Protein AF-A0A7C1T1S1-F1 (afdb_monomer)

Sequence (136 aa):
MPWYGYIHPVLALLTFGYGVTIGQLTLSRLGEWDFPLRRLRQRTLIYFLLTLANLGLGLLFDALLTGQGRAVRLLAHLPLAIAATVLALLAALVTYGKARPGEVPPSLRWHPLFTVASLAVIMTMGFTALLKVFGI

Radius of gyration: 16.88 Å; Cα contacts (8 Å, |Δi|>4): 119; chains: 1; bounding box: 43×24×47 Å

pLDDT: mean 87.44, std 8.88, range [56.0, 98.19]

Nearest PDB structures (foldseek):
  8tn1-assembly1_B  TM=5.287E-01  e=1.171E+00  synthetic construct
  8tn6-assembly1_C  TM=6.621E-01  e=3.698E+00  synthetic construct

Solvent-accessible surface area (backbone atoms only — not comparable to full-atom values): 7400 Å² total; per-residue (Å²): 143,62,67,74,77,48,52,57,58,51,50,49,52,52,41,48,56,52,43,51,58,50,33,50,52,49,70,77,35,74,86,45,88,83,53,62,58,71,59,50,40,55,50,36,46,51,44,29,52,40,39,48,51,48,44,50,52,51,54,52,50,48,55,57,28,47,79,69,76,63,56,81,88,60,84,65,40,66,65,39,44,52,51,24,29,52,26,27,44,51,24,32,54,28,59,70,43,80,55,58,94,91,50,78,27,80,52,39,76,49,28,42,57,27,39,49,52,19,49,52,37,51,48,51,48,52,50,57,52,49,36,56,74,74,74,103

Secondary structure (DSSP, 8-state):
--THHHHHHHHHHHHHHHHHHHHHHHHHHTT-TT--HHHHHHHHHHHHHHHHHHHHHHHHHHHHHHTTT-----TTHHHHHHHHHHHHHHHHHHHT----TT---GGGGGHHHHHHHHHHHHHHHHHHHHHHHTT-

Foldseek 3Di:
DPDLVPPLVVLLVVLLVLLVVLLCLCVPPVPPLPRPLVVSLVSLVVSLVSLVVSLVSVVVVQVVCVVVVNHDDQPCLNVLSVLLNVLSVLLNVLSPADDDVSDGHPSNVCNSVSSVSSSVSSVVSVVSVVCVVVVD

Mean predicted aligned error: 5.12 Å

Structure (mmCIF, N/CA/C/O backbone):
data_AF-A0A7C1T1S1-F1
#
_entry.id   AF-A0A7C1T1S1-F1
#
loop_
_atom_site.group_PDB
_atom_site.id
_atom_site.type_symbol
_atom_site.label_atom_id
_atom_site.label_alt_id
_atom_site.label_comp_id
_atom_site.label_asym_id
_atom_site.label_entity_id
_atom_site.label_seq_id
_atom_site.pdbx_PDB_ins_code
_atom_site.Cartn_x
_atom_site.Cartn_y
_atom_site.Cartn_z
_atom_site.occupancy
_atom_site.B_iso_or_equiv
_atom_site.auth_seq_id
_atom_site.auth_comp_id
_atom_site.auth_asym_id
_atom_site.auth_atom_id
_atom_site.pdbx_PDB_model_num
ATOM 1 N N . MET A 1 1 ? -25.952 1.912 13.050 1.00 56.00 1 MET A N 1
ATOM 2 C CA . MET A 1 1 ? -24.473 1.924 13.094 1.00 56.00 1 MET A CA 1
ATOM 3 C C . MET A 1 1 ? -23.856 0.657 12.468 1.00 56.00 1 MET A C 1
ATOM 5 O O . MET A 1 1 ? -23.466 -0.206 13.242 1.00 56.00 1 MET A O 1
ATOM 9 N N . PRO A 1 2 ? -23.783 0.480 11.125 1.00 56.03 2 PRO A N 1
ATOM 10 C CA . PRO A 1 2 ? -23.087 -0.716 10.609 1.00 56.03 2 PRO A CA 1
ATOM 11 C C . PRO A 1 2 ? -22.071 -0.506 9.472 1.00 56.03 2 PRO A C 1
ATOM 13 O O . PRO A 1 2 ? -21.043 -1.168 9.472 1.00 56.03 2 PRO A O 1
ATOM 16 N N . TRP A 1 3 ? -22.302 0.384 8.500 1.00 57.94 3 TRP A N 1
ATOM 17 C CA . TRP A 1 3 ? -21.570 0.338 7.225 1.00 57.94 3 TRP A CA 1
ATOM 18 C C . TRP A 1 3 ? -20.072 0.645 7.352 1.00 57.94 3 TRP A C 1
ATOM 20 O O . TRP A 1 3 ? -19.254 0.000 6.701 1.00 57.94 3 TRP A O 1
ATOM 30 N N . TYR A 1 4 ? -19.691 1.573 8.231 1.00 59.50 4 TYR A N 1
ATOM 31 C CA . TYR A 1 4 ? -18.290 1.950 8.441 1.00 59.50 4 TYR A CA 1
ATOM 32 C C . TYR A 1 4 ? -17.437 0.807 9.007 1.00 59.50 4 TYR A C 1
ATOM 34 O O . TYR A 1 4 ? -16.254 0.726 8.687 1.00 59.50 4 TYR A O 1
ATOM 42 N N . GLY A 1 5 ? -18.042 -0.125 9.754 1.00 62.84 5 GLY A N 1
ATOM 43 C CA . GLY A 1 5 ? -17.371 -1.343 10.214 1.00 62.84 5 GLY A CA 1
ATOM 44 C C . GLY A 1 5 ? -17.003 -2.307 9.081 1.00 62.84 5 GLY A C 1
ATOM 45 O O . GLY A 1 5 ? -16.126 -3.141 9.269 1.00 62.84 5 GLY A O 1
ATOM 46 N N . TYR A 1 6 ? -17.620 -2.173 7.901 1.00 71.69 6 TYR A N 1
ATOM 47 C CA . TYR A 1 6 ? -17.362 -3.027 6.737 1.00 71.69 6 TYR A CA 1
ATOM 48 C C . TYR A 1 6 ? -16.502 -2.345 5.670 1.00 71.69 6 TYR A C 1
ATOM 50 O O . TYR A 1 6 ? -15.718 -3.021 5.009 1.00 71.69 6 TYR A O 1
ATOM 58 N N . ILE A 1 7 ? -16.588 -1.017 5.515 1.00 80.94 7 ILE A N 1
ATOM 59 C CA . ILE A 1 7 ? -15.821 -0.306 4.476 1.00 80.94 7 ILE A CA 1
ATOM 60 C C . ILE A 1 7 ? -14.313 -0.429 4.696 1.00 80.94 7 ILE A C 1
ATOM 62 O O . ILE A 1 7 ? -13.583 -0.702 3.744 1.00 80.94 7 ILE A O 1
ATOM 66 N N . HIS A 1 8 ? -13.838 -0.256 5.931 1.00 81.12 8 HIS A N 1
ATOM 67 C CA . HIS A 1 8 ? -12.404 -0.317 6.209 1.00 81.12 8 HIS A CA 1
ATOM 68 C C . HIS A 1 8 ? -11.815 -1.727 5.979 1.00 81.12 8 HIS A C 1
ATOM 70 O O . HIS A 1 8 ? -10.843 -1.833 5.229 1.00 81.12 8 HIS A O 1
ATOM 76 N N . PRO A 1 9 ? -12.420 -2.826 6.480 1.00 83.12 9 PRO A N 1
ATOM 77 C CA . PRO A 1 9 ? -11.976 -4.180 6.140 1.00 83.12 9 PRO A CA 1
ATOM 78 C C . PRO A 1 9 ? -12.033 -4.499 4.643 1.00 83.12 9 PRO A C 1
ATOM 80 O O . PRO A 1 9 ? -11.112 -5.121 4.116 1.00 83.12 9 PRO A O 1
ATOM 83 N N . VAL A 1 10 ? -13.077 -4.054 3.934 1.00 87.81 10 VAL A N 1
ATOM 84 C CA . VAL A 1 10 ? -13.187 -4.265 2.481 1.00 87.81 10 VAL A CA 1
ATOM 85 C C . VAL A 1 10 ? -12.060 -3.545 1.743 1.00 87.81 10 VAL A C 1
ATOM 87 O O . VAL A 1 10 ? -11.410 -4.149 0.889 1.00 87.81 10 VAL A O 1
ATOM 90 N N . LEU A 1 11 ? -11.765 -2.290 2.096 1.00 89.69 11 LEU A N 1
ATOM 91 C CA . LEU A 1 11 ? -10.639 -1.569 1.506 1.00 89.69 11 LEU A CA 1
ATOM 92 C C . LEU A 1 11 ? -9.300 -2.243 1.830 1.00 89.69 11 LEU A C 1
ATOM 94 O O . LEU A 1 11 ? -8.442 -2.327 0.951 1.00 89.69 11 LEU A O 1
ATOM 98 N N . ALA A 1 12 ? -9.119 -2.754 3.049 1.00 88.50 12 ALA A N 1
ATOM 99 C CA . ALA A 1 12 ? -7.912 -3.480 3.430 1.00 88.50 12 ALA A CA 1
ATOM 100 C C . ALA A 1 12 ? -7.720 -4.753 2.584 1.00 88.50 12 ALA A C 1
ATOM 102 O O . ALA A 1 12 ? -6.621 -4.989 2.080 1.00 88.50 12 ALA A O 1
ATOM 103 N N . LEU A 1 13 ? -8.789 -5.523 2.349 1.00 91.31 13 LEU A N 1
ATOM 104 C CA . LEU A 1 13 ? -8.765 -6.706 1.478 1.00 91.31 13 LEU A CA 1
ATOM 105 C C . LEU A 1 13 ? -8.457 -6.347 0.021 1.00 91.31 13 LEU A C 1
ATOM 107 O O . LEU A 1 13 ? -7.626 -7.002 -0.608 1.00 91.31 13 LEU A O 1
ATOM 111 N N . LEU A 1 14 ? -9.079 -5.289 -0.507 1.00 92.88 14 LEU A N 1
ATOM 112 C CA . LEU A 1 14 ? -8.788 -4.789 -1.854 1.00 92.88 14 LEU A CA 1
ATOM 113 C C . LEU A 1 14 ? -7.330 -4.336 -1.974 1.00 92.88 14 LEU A C 1
ATOM 115 O O . LEU A 1 14 ? -6.656 -4.692 -2.938 1.00 92.88 14 LEU A O 1
ATOM 119 N N . THR A 1 15 ? -6.826 -3.602 -0.980 1.00 93.12 15 THR A N 1
ATOM 120 C CA . THR A 1 15 ? -5.429 -3.148 -0.923 1.00 93.12 15 THR A CA 1
ATOM 121 C C . THR A 1 15 ? -4.475 -4.339 -0.922 1.00 93.12 15 THR A C 1
ATOM 123 O O . THR A 1 15 ? -3.535 -4.369 -1.716 1.00 93.12 15 THR A O 1
ATOM 126 N N . PHE A 1 16 ? -4.745 -5.349 -0.090 1.00 93.62 16 PHE A N 1
ATOM 127 C CA . PHE A 1 16 ? -3.948 -6.569 -0.014 1.00 93.62 16 PHE A CA 1
ATOM 128 C C . PHE A 1 16 ? -3.950 -7.340 -1.339 1.00 93.62 16 PHE A C 1
ATOM 130 O O . PHE A 1 16 ? -2.886 -7.601 -1.901 1.00 93.62 16 PHE A O 1
ATOM 137 N N . GLY A 1 17 ? -5.133 -7.647 -1.883 1.00 93.88 17 GLY A N 1
ATOM 138 C CA . GLY A 1 17 ? -5.262 -8.365 -3.152 1.00 93.88 17 GLY A CA 1
ATOM 139 C C . GLY A 1 17 ? -4.565 -7.632 -4.296 1.00 93.88 17 GLY A C 1
ATOM 140 O O . GLY A 1 17 ? -3.812 -8.235 -5.061 1.00 93.88 17 GLY A O 1
ATOM 141 N N . TYR A 1 18 ? -4.729 -6.310 -4.368 1.00 93.38 18 TYR A N 1
ATOM 142 C CA . TYR A 1 18 ? -4.062 -5.488 -5.370 1.00 93.38 18 TYR A CA 1
ATOM 143 C C . TYR A 1 18 ? -2.533 -5.504 -5.211 1.00 93.38 18 TYR A C 1
ATOM 145 O O . TYR A 1 18 ? -1.817 -5.688 -6.200 1.00 93.38 18 TYR A O 1
ATOM 153 N N . GLY A 1 19 ? -2.022 -5.407 -3.980 1.00 92.19 19 GLY A N 1
ATOM 154 C CA . GLY A 1 19 ? -0.592 -5.523 -3.688 1.00 92.19 19 GLY A CA 1
ATOM 155 C C . GLY A 1 19 ? -0.001 -6.878 -4.093 1.00 92.19 19 GLY A C 1
ATOM 156 O O . GLY A 1 19 ? 1.080 -6.911 -4.684 1.00 92.19 19 GLY A O 1
ATOM 157 N N . VAL A 1 20 ? -0.727 -7.986 -3.885 1.00 93.44 20 VAL A N 1
ATOM 158 C CA . VAL A 1 20 ? -0.311 -9.327 -4.345 1.00 93.44 20 VAL A CA 1
ATOM 159 C C . VAL A 1 20 ? -0.128 -9.351 -5.863 1.00 93.44 20 VAL A C 1
ATOM 161 O O . VAL A 1 20 ? 0.906 -9.819 -6.343 1.00 93.44 20 VAL A O 1
ATOM 164 N N . THR A 1 21 ? -1.070 -8.786 -6.629 1.00 91.94 21 THR A N 1
ATOM 165 C CA . THR A 1 21 ? -0.954 -8.758 -8.102 1.00 91.94 21 THR A CA 1
ATOM 166 C C . THR A 1 21 ? 0.276 -7.986 -8.591 1.00 91.94 21 THR A C 1
ATOM 168 O O . THR A 1 21 ? 0.877 -8.336 -9.608 1.00 91.94 21 THR A O 1
ATOM 171 N N . ILE A 1 22 ? 0.672 -6.937 -7.867 1.00 91.62 22 ILE A N 1
ATOM 172 C CA . ILE A 1 22 ? 1.839 -6.111 -8.190 1.00 91.62 22 ILE A CA 1
ATOM 173 C C . ILE A 1 22 ? 3.132 -6.827 -7.813 1.00 91.62 22 ILE A C 1
ATOM 175 O O . ILE A 1 22 ? 4.056 -6.866 -8.624 1.00 91.62 22 ILE A O 1
ATOM 179 N N . GLY A 1 23 ? 3.181 -7.431 -6.623 1.00 85.69 23 GLY A N 1
ATOM 180 C CA . GLY A 1 23 ? 4.322 -8.231 -6.184 1.00 85.69 23 GLY A CA 1
ATOM 181 C C . GLY A 1 23 ? 4.613 -9.380 -7.151 1.00 85.69 23 GLY A C 1
ATOM 182 O O . GLY A 1 23 ? 5.759 -9.569 -7.553 1.00 85.69 23 GLY A O 1
ATOM 183 N N . GLN A 1 24 ? 3.571 -10.082 -7.606 1.00 87.62 24 GLN A N 1
ATOM 184 C CA . GLN A 1 24 ? 3.696 -11.149 -8.604 1.00 87.62 24 GLN A CA 1
ATOM 185 C C . GLN A 1 24 ? 4.225 -10.643 -9.950 1.00 87.62 24 GLN A C 1
ATOM 187 O O . GLN A 1 24 ? 5.097 -11.287 -10.533 1.00 87.62 24 GLN A O 1
ATOM 192 N N . LEU A 1 25 ? 3.732 -9.500 -10.445 1.00 85.62 25 LEU A N 1
ATOM 193 C CA . LEU A 1 25 ? 4.179 -8.933 -11.723 1.00 85.62 25 LEU A CA 1
ATOM 194 C C . LEU A 1 25 ? 5.685 -8.650 -11.710 1.00 85.62 25 LEU A C 1
ATOM 196 O O . LEU A 1 25 ? 6.385 -9.018 -12.651 1.00 85.62 25 LEU A O 1
ATOM 200 N N . THR A 1 26 ? 6.187 -8.020 -10.647 1.00 83.94 26 THR A N 1
ATOM 201 C CA . THR A 1 26 ? 7.613 -7.699 -10.559 1.00 83.94 26 THR A CA 1
ATOM 202 C C . THR A 1 26 ? 8.449 -8.955 -10.328 1.00 83.94 26 THR A C 1
ATOM 204 O O . THR A 1 26 ? 9.452 -9.126 -11.003 1.00 83.94 26 THR A O 1
ATOM 207 N N . LEU A 1 27 ? 8.036 -9.880 -9.455 1.00 85.50 27 LEU A N 1
ATOM 208 C CA . LEU A 1 27 ? 8.799 -11.114 -9.209 1.00 85.50 27 LEU A CA 1
ATOM 209 C C . LEU A 1 27 ? 8.911 -12.0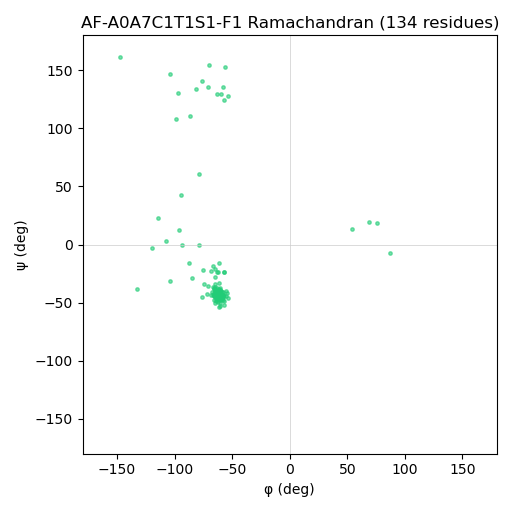20 -10.444 1.00 85.50 27 LEU A C 1
ATOM 211 O O . LEU A 1 27 ? 9.955 -12.628 -10.651 1.00 85.50 27 LEU A O 1
ATOM 215 N N . SER A 1 28 ? 7.856 -12.111 -11.257 1.00 84.56 28 SER A N 1
ATOM 216 C CA . SER A 1 28 ? 7.822 -13.027 -12.406 1.00 84.56 28 SER A CA 1
ATOM 217 C C . SER A 1 28 ? 8.461 -12.464 -13.674 1.00 84.56 28 SER A C 1
ATOM 219 O O . SER A 1 28 ? 8.957 -13.244 -14.479 1.00 84.56 28 SER A O 1
ATOM 221 N N . ARG A 1 29 ? 8.456 -11.136 -13.863 1.00 81.69 29 ARG A N 1
ATOM 222 C CA . ARG A 1 29 ? 8.797 -10.524 -15.159 1.00 81.69 29 ARG A CA 1
ATOM 223 C C . ARG A 1 29 ? 9.990 -9.576 -15.148 1.00 81.69 29 ARG A C 1
ATOM 225 O O . ARG A 1 29 ? 10.345 -9.085 -16.209 1.00 81.69 29 ARG A O 1
ATOM 232 N N . LEU A 1 30 ? 10.622 -9.285 -14.003 1.00 79.62 30 LEU A N 1
ATOM 233 C CA . LEU A 1 30 ? 11.678 -8.253 -13.914 1.00 79.62 30 LEU A CA 1
ATOM 234 C C . LEU A 1 30 ? 12.872 -8.481 -14.864 1.00 79.62 30 LEU A C 1
ATOM 236 O O . LEU A 1 30 ? 13.561 -7.5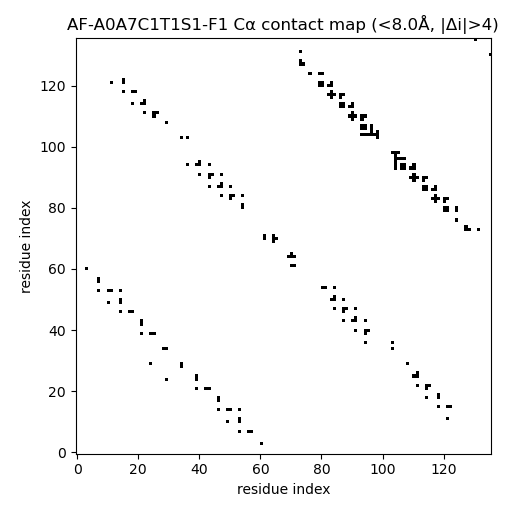24 -15.199 1.00 79.62 30 LEU A O 1
ATOM 240 N N . GLY A 1 31 ? 13.111 -9.723 -15.294 1.00 77.19 31 GLY A N 1
ATOM 241 C CA . GLY A 1 31 ? 14.155 -10.078 -16.262 1.00 77.19 31 GLY A CA 1
ATOM 242 C C . GLY A 1 31 ? 13.701 -10.134 -17.726 1.00 77.19 31 GLY A C 1
ATOM 243 O O . GLY A 1 31 ? 14.514 -10.458 -18.585 1.00 77.19 31 GLY A O 1
ATOM 244 N N . GLU A 1 32 ? 12.428 -9.867 -18.026 1.00 82.44 32 GLU A N 1
ATOM 245 C CA . GLU A 1 32 ? 11.914 -9.870 -19.398 1.00 82.44 32 GLU A CA 1
ATOM 246 C C . GLU A 1 32 ? 12.349 -8.607 -20.152 1.00 82.44 32 GLU A C 1
ATOM 248 O O . GLU A 1 32 ? 12.313 -7.500 -19.613 1.00 82.44 32 GLU A O 1
ATOM 253 N N . TRP A 1 33 ? 12.699 -8.773 -21.430 1.00 74.31 33 TRP A N 1
ATOM 254 C CA . TRP A 1 33 ? 13.047 -7.668 -22.330 1.00 74.31 33 TRP A CA 1
ATOM 255 C C . TRP A 1 33 ? 11.908 -6.639 -22.454 1.00 74.31 33 TRP A C 1
ATOM 257 O O . TRP A 1 33 ? 12.142 -5.436 -22.371 1.00 74.31 33 TRP A O 1
ATOM 267 N N . ASP A 1 34 ? 10.658 -7.107 -22.541 1.00 81.38 34 ASP A N 1
ATOM 268 C CA . ASP A 1 34 ? 9.459 -6.268 -22.692 1.00 81.38 34 ASP A CA 1
ATOM 269 C C . ASP A 1 34 ? 8.777 -5.945 -21.352 1.00 81.38 34 ASP A C 1
ATOM 271 O O . ASP A 1 34 ? 7.546 -5.979 -21.217 1.00 81.38 34 ASP A O 1
ATOM 275 N N . PHE A 1 35 ? 9.569 -5.625 -20.326 1.00 83.62 35 PHE A N 1
ATOM 276 C CA . PHE A 1 35 ? 9.023 -5.342 -19.004 1.00 83.62 35 PHE A CA 1
ATOM 277 C C . PHE A 1 35 ? 7.992 -4.193 -19.046 1.00 83.62 35 PHE A C 1
ATOM 279 O O . PHE A 1 35 ? 8.318 -3.073 -19.459 1.00 83.62 35 PHE A O 1
ATOM 286 N N . PRO A 1 36 ? 6.743 -4.392 -18.570 1.00 86.88 36 PRO A N 1
ATOM 287 C CA . PRO A 1 36 ? 5.666 -3.413 -18.716 1.00 86.88 36 PRO A CA 1
ATOM 288 C C . PRO A 1 36 ? 5.769 -2.260 -17.695 1.00 86.88 36 PRO A C 1
ATOM 290 O O . PRO A 1 36 ? 4.850 -2.018 -16.904 1.00 86.88 36 PRO A O 1
ATOM 293 N N . LEU A 1 37 ? 6.868 -1.498 -17.732 1.00 88.38 37 LEU A N 1
ATOM 294 C CA . LEU A 1 37 ? 7.236 -0.475 -16.746 1.00 88.38 37 LEU A CA 1
ATOM 295 C C . LEU A 1 37 ? 6.147 0.589 -16.543 1.00 88.38 37 LEU A C 1
ATOM 297 O O . LEU A 1 37 ? 5.862 0.981 -15.412 1.00 88.38 37 LEU A O 1
ATOM 301 N N . ARG A 1 38 ? 5.480 1.028 -17.620 1.00 88.44 38 ARG A N 1
ATOM 302 C CA . ARG A 1 38 ? 4.372 1.999 -17.534 1.00 88.44 38 ARG A CA 1
ATOM 303 C C . ARG A 1 38 ? 3.197 1.452 -16.720 1.00 88.44 38 ARG A C 1
ATOM 305 O O . ARG A 1 38 ? 2.662 2.168 -15.874 1.00 88.44 38 ARG A O 1
ATOM 312 N N . ARG A 1 39 ? 2.818 0.187 -16.947 1.00 90.19 39 ARG A N 1
ATOM 313 C CA . ARG A 1 39 ? 1.735 -0.465 -16.192 1.00 90.19 39 ARG A CA 1
ATOM 314 C C . ARG A 1 39 ? 2.151 -0.673 -14.741 1.00 90.19 39 ARG A C 1
ATOM 316 O O . ARG A 1 39 ? 1.340 -0.422 -13.855 1.00 90.19 39 ARG A O 1
ATOM 323 N N . LEU A 1 40 ? 3.402 -1.069 -14.486 1.00 91.31 40 LEU A N 1
ATOM 324 C CA . LEU A 1 40 ? 3.903 -1.222 -13.121 1.00 91.31 40 LEU A CA 1
ATOM 325 C C . LEU A 1 40 ? 3.861 0.100 -12.345 1.00 91.31 40 LEU A C 1
ATOM 327 O O . LEU A 1 40 ? 3.387 0.106 -11.212 1.00 91.31 40 LEU A O 1
ATOM 331 N N . ARG A 1 41 ? 4.316 1.211 -12.940 1.00 91.94 41 ARG A N 1
ATOM 332 C CA . ARG A 1 41 ? 4.285 2.543 -12.309 1.00 91.94 41 ARG A CA 1
ATOM 333 C C . ARG A 1 41 ? 2.872 2.934 -11.897 1.00 91.94 41 ARG A C 1
ATOM 335 O O . ARG A 1 41 ? 2.634 3.245 -10.736 1.00 91.94 41 ARG A O 1
ATOM 342 N N . GLN A 1 42 ? 1.922 2.839 -12.830 1.00 93.25 42 GLN A N 1
ATOM 343 C CA . GLN A 1 42 ? 0.521 3.152 -12.551 1.00 93.25 42 GLN A CA 1
ATOM 344 C C . GLN A 1 42 ? -0.047 2.252 -11.449 1.00 93.25 42 GLN A C 1
ATOM 346 O O . GLN A 1 42 ? -0.690 2.741 -10.525 1.00 93.25 42 GLN A O 1
ATOM 351 N N . ARG A 1 43 ? 0.215 0.941 -11.510 1.00 94.00 43 ARG A N 1
ATOM 352 C CA . ARG A 1 43 ? -0.271 0.002 -10.495 1.00 94.00 43 ARG A CA 1
ATOM 353 C C . ARG A 1 43 ? 0.353 0.263 -9.126 1.00 94.00 43 ARG A C 1
ATOM 355 O O . ARG A 1 43 ? -0.370 0.314 -8.144 1.00 94.00 43 ARG A O 1
ATOM 362 N N . THR A 1 44 ? 1.658 0.494 -9.054 1.00 93.94 44 THR A N 1
ATOM 363 C CA . THR A 1 44 ? 2.349 0.772 -7.785 1.00 93.94 44 THR A CA 1
ATOM 364 C C . THR A 1 44 ? 1.887 2.096 -7.177 1.00 93.94 44 THR A C 1
ATOM 366 O O . THR A 1 44 ? 1.686 2.167 -5.969 1.00 93.94 44 THR A O 1
ATOM 369 N N . LEU A 1 45 ? 1.627 3.116 -8.003 1.00 95.12 45 LEU A N 1
ATOM 370 C CA . LEU A 1 45 ? 1.020 4.365 -7.545 1.00 95.12 45 LEU A CA 1
ATOM 371 C C . LEU A 1 45 ? -0.383 4.132 -6.971 1.00 95.12 45 LEU A C 1
ATOM 373 O O . LEU A 1 45 ? -0.674 4.604 -5.878 1.00 95.12 45 LEU A O 1
ATOM 377 N N . ILE A 1 46 ? -1.235 3.371 -7.667 1.00 95.69 46 ILE A N 1
ATOM 378 C CA . ILE A 1 46 ? -2.571 3.016 -7.162 1.00 95.69 46 ILE A CA 1
ATOM 379 C C . ILE A 1 46 ? -2.459 2.253 -5.836 1.00 95.69 46 ILE A C 1
ATOM 381 O O . ILE A 1 46 ? -3.189 2.561 -4.903 1.00 95.69 46 ILE A O 1
ATOM 385 N N . TYR A 1 47 ? -1.527 1.304 -5.720 1.00 96.19 47 TYR A N 1
ATOM 386 C CA . TYR A 1 47 ? -1.298 0.571 -4.474 1.00 96.19 47 TYR A CA 1
ATOM 387 C C . TYR A 1 47 ? -0.895 1.495 -3.325 1.00 96.19 47 TYR A C 1
ATOM 389 O O . TYR A 1 47 ? -1.483 1.419 -2.250 1.00 96.19 47 TYR A O 1
ATOM 397 N N . PHE A 1 48 ? 0.037 2.420 -3.564 1.00 96.88 48 PHE A N 1
ATOM 398 C CA . PHE A 1 48 ? 0.389 3.441 -2.582 1.00 96.88 48 PHE A CA 1
ATOM 399 C C . PHE A 1 48 ? -0.834 4.272 -2.164 1.00 96.88 48 PHE A C 1
ATOM 401 O O . PHE A 1 48 ? -1.104 4.402 -0.970 1.00 96.88 48 PHE A O 1
ATOM 408 N N . LEU A 1 49 ? -1.626 4.763 -3.122 1.00 97.00 49 LEU A N 1
ATOM 409 C CA . LEU A 1 49 ? -2.841 5.529 -2.827 1.00 97.00 49 LEU A CA 1
ATOM 410 C C . LEU A 1 49 ? -3.867 4.714 -2.028 1.00 97.00 49 LEU A C 1
ATOM 412 O O . LEU A 1 49 ? -4.491 5.259 -1.122 1.00 97.00 49 LEU A O 1
ATOM 416 N N . LEU A 1 50 ? -4.006 3.414 -2.303 1.00 96.00 50 LEU A N 1
ATOM 417 C CA . LEU A 1 50 ? -4.857 2.512 -1.523 1.00 96.00 50 LEU A CA 1
ATOM 418 C C . LEU A 1 50 ? -4.347 2.355 -0.085 1.00 96.00 50 LEU A C 1
ATOM 420 O O . LEU A 1 50 ? -5.137 2.487 0.847 1.00 96.00 50 LEU A O 1
ATOM 424 N N . THR A 1 51 ? -3.039 2.150 0.121 1.00 96.06 51 THR A N 1
ATOM 425 C CA . THR A 1 51 ? -2.464 2.078 1.479 1.00 96.06 51 THR A CA 1
ATOM 426 C C . THR A 1 51 ? -2.656 3.382 2.255 1.00 96.06 51 THR A C 1
ATOM 428 O O . THR A 1 51 ? -3.049 3.347 3.422 1.00 96.06 51 THR A O 1
ATOM 431 N N . LEU A 1 52 ? -2.481 4.529 1.590 1.00 96.56 52 LEU A N 1
ATOM 432 C CA . LEU A 1 52 ? -2.689 5.849 2.177 1.00 96.56 52 LEU A CA 1
ATOM 433 C C . LEU A 1 52 ? -4.164 6.089 2.530 1.00 96.56 52 LEU A C 1
ATOM 435 O O . LEU A 1 52 ? -4.465 6.555 3.628 1.00 96.56 52 LEU A O 1
ATOM 439 N N . ALA A 1 53 ? -5.086 5.730 1.633 1.00 94.56 53 ALA A N 1
ATOM 440 C CA . ALA A 1 53 ? -6.522 5.801 1.891 1.00 94.56 53 ALA A CA 1
ATOM 441 C C . ALA A 1 53 ? -6.930 4.889 3.056 1.00 94.56 53 ALA A C 1
ATOM 443 O O . ALA A 1 53 ? -7.755 5.280 3.881 1.00 94.56 53 ALA A O 1
ATOM 444 N N . ASN A 1 54 ? -6.324 3.703 3.164 1.00 92.81 54 ASN A N 1
ATOM 445 C CA . ASN A 1 54 ? -6.598 2.771 4.251 1.00 92.81 54 ASN A CA 1
ATOM 446 C C . ASN A 1 54 ? -6.132 3.322 5.609 1.00 92.81 54 ASN A C 1
ATOM 448 O O . ASN A 1 54 ? -6.890 3.270 6.577 1.00 92.81 54 ASN A O 1
ATOM 452 N N . LEU A 1 55 ? -4.934 3.919 5.668 1.00 93.69 55 LEU A N 1
ATOM 453 C CA . LEU A 1 55 ? -4.442 4.631 6.853 1.00 93.69 55 LEU A CA 1
ATOM 454 C C . LEU A 1 55 ? -5.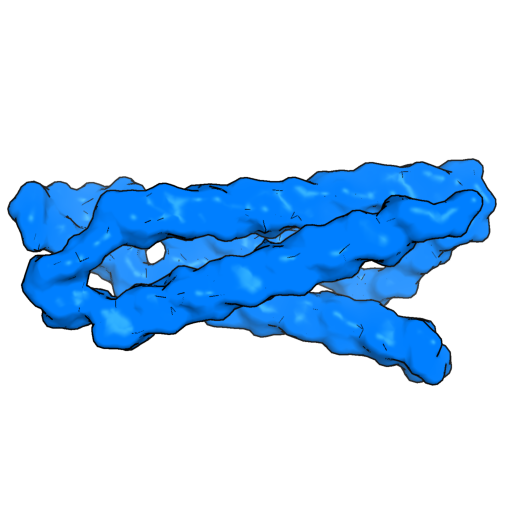363 5.803 7.227 1.00 93.69 55 LEU A C 1
ATOM 456 O O . LEU A 1 55 ? -5.762 5.928 8.384 1.00 93.69 55 LEU A O 1
ATOM 460 N N . GLY A 1 56 ? -5.735 6.634 6.249 1.00 92.81 56 GLY A N 1
ATOM 461 C CA . GLY A 1 56 ? -6.616 7.784 6.461 1.00 92.81 56 GLY A CA 1
ATOM 462 C C . GLY A 1 56 ? -7.997 7.391 6.989 1.00 92.81 56 GLY A C 1
ATOM 463 O O . GLY A 1 56 ? -8.486 7.997 7.940 1.00 92.81 56 GLY A O 1
ATOM 464 N N . LEU A 1 57 ? -8.605 6.339 6.431 1.00 90.62 57 LEU A N 1
ATOM 465 C CA . LEU A 1 57 ? -9.877 5.808 6.928 1.00 90.62 57 LEU A CA 1
ATOM 466 C C . LEU A 1 57 ? -9.753 5.209 8.330 1.00 90.62 57 LEU A C 1
ATOM 468 O O . LEU A 1 57 ? -10.650 5.417 9.144 1.00 90.62 57 LEU A O 1
ATOM 472 N N . GLY A 1 58 ? -8.651 4.517 8.631 1.00 88.31 58 GLY A N 1
ATOM 473 C CA . GLY A 1 58 ? -8.380 4.012 9.978 1.00 88.31 58 GLY A CA 1
ATOM 474 C C . GLY A 1 58 ? -8.344 5.138 11.015 1.00 88.31 58 GLY A C 1
ATOM 475 O O . GLY A 1 58 ? -9.035 5.061 12.029 1.00 88.31 58 GLY A O 1
ATOM 476 N N . LEU A 1 59 ? -7.619 6.223 10.723 1.00 90.19 59 LEU A N 1
ATOM 477 C CA . LEU A 1 59 ? -7.554 7.411 11.584 1.00 90.19 59 LEU A CA 1
ATOM 478 C C . LEU A 1 59 ? -8.915 8.106 11.731 1.00 90.19 59 LEU A C 1
ATOM 480 O O . LEU A 1 59 ? -9.301 8.485 12.836 1.00 90.19 59 LEU A O 1
ATOM 484 N N . LEU A 1 60 ? -9.657 8.254 10.629 1.00 89.06 60 LEU A N 1
ATOM 485 C CA . LEU A 1 60 ? -10.989 8.858 10.649 1.00 89.06 60 LEU A CA 1
ATOM 486 C C . LEU A 1 60 ? -11.948 8.060 11.543 1.00 89.06 60 LEU A C 1
ATOM 488 O O . LEU A 1 60 ? -12.656 8.645 12.364 1.00 89.06 60 LEU A O 1
ATOM 492 N N . PHE A 1 61 ? -11.977 6.733 11.404 1.00 84.69 61 PHE A N 1
ATOM 493 C CA . PHE A 1 61 ? -12.868 5.894 12.204 1.00 84.69 61 PHE A CA 1
ATOM 494 C C . PHE A 1 61 ? -12.442 5.802 13.667 1.00 84.69 61 PHE A C 1
ATOM 496 O O . PHE A 1 61 ? -13.319 5.807 14.530 1.00 84.69 61 PHE A O 1
ATOM 503 N N . ASP A 1 62 ? -11.144 5.787 13.965 1.00 86.12 62 ASP A N 1
ATOM 504 C CA . ASP A 1 62 ? -10.659 5.851 15.347 1.00 86.12 62 ASP A CA 1
ATOM 505 C C . ASP A 1 62 ? -11.121 7.141 16.047 1.00 86.12 62 ASP A C 1
ATOM 507 O O . ASP A 1 62 ? -11.671 7.087 17.150 1.00 86.12 62 ASP A O 1
ATOM 511 N N . ALA A 1 63 ? -11.022 8.290 15.369 1.00 86.19 63 ALA A N 1
ATOM 512 C CA . ALA A 1 63 ? -11.508 9.568 15.891 1.00 86.19 63 ALA A CA 1
ATOM 513 C C . ALA A 1 63 ? -13.031 9.560 16.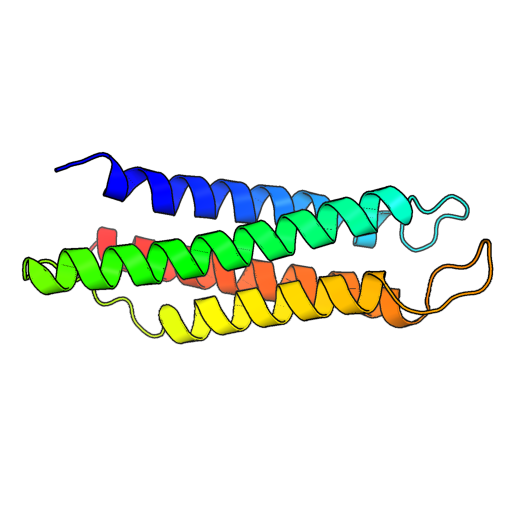136 1.00 86.19 63 ALA A C 1
ATOM 515 O O . ALA A 1 63 ? -13.497 9.966 17.205 1.00 86.19 63 ALA A O 1
ATOM 516 N N . LEU A 1 64 ? -13.812 9.047 15.177 1.00 84.88 64 LEU A N 1
ATOM 517 C CA . LEU A 1 64 ? -15.274 8.965 15.287 1.00 84.88 64 LEU A CA 1
ATOM 518 C C . LEU A 1 64 ? -15.731 8.016 16.407 1.00 84.88 64 LEU A C 1
ATOM 520 O O . LEU A 1 64 ? -16.664 8.340 17.143 1.00 84.88 64 LEU A O 1
ATOM 524 N N . LEU A 1 65 ? -15.090 6.853 16.547 1.00 82.88 65 LEU A N 1
ATOM 525 C CA . LEU A 1 65 ? -15.434 5.857 17.567 1.00 82.88 65 LEU A CA 1
ATOM 526 C C . LEU A 1 65 ? -14.969 6.276 18.963 1.00 82.88 65 LEU A C 1
ATOM 528 O O . LEU A 1 65 ? -15.671 6.011 19.942 1.00 82.88 65 LEU A O 1
ATOM 532 N N . THR A 1 66 ? -13.831 6.966 19.064 1.00 84.31 66 THR A N 1
ATOM 533 C CA . THR A 1 66 ? -13.349 7.544 20.326 1.00 84.31 66 THR A CA 1
ATOM 534 C C . THR A 1 66 ? -14.325 8.584 20.863 1.00 84.31 66 THR A C 1
ATOM 536 O O . THR A 1 66 ? -14.688 8.512 22.037 1.00 84.31 66 THR A O 1
ATOM 539 N N . GLY A 1 67 ? -14.855 9.466 20.007 1.00 79.19 67 GLY A N 1
ATOM 540 C CA . GLY A 1 67 ? -15.896 10.430 20.393 1.00 79.19 67 GLY A CA 1
ATOM 541 C C . GLY A 1 67 ? -17.206 9.793 20.885 1.00 79.19 67 GLY A C 1
ATOM 542 O O . GLY A 1 67 ? -18.014 10.463 21.520 1.00 79.19 67 GLY A O 1
ATOM 543 N N . GLN A 1 68 ? -17.412 8.498 20.626 1.00 82.00 68 GLN A N 1
ATOM 544 C CA . GLN A 1 68 ? -18.591 7.725 21.035 1.00 82.00 68 GLN A CA 1
ATOM 545 C C . GLN A 1 68 ? -18.301 6.731 22.174 1.00 82.00 68 GLN A C 1
ATOM 547 O O . GLN A 1 68 ? -19.182 5.951 22.537 1.00 82.00 68 GLN A O 1
ATOM 552 N N . GLY A 1 69 ? -17.072 6.700 22.708 1.00 77.94 69 GLY A N 1
ATOM 553 C CA . GLY A 1 69 ? -16.660 5.745 23.744 1.00 77.94 69 GLY A CA 1
ATOM 554 C C . GLY A 1 69 ? -16.570 4.286 23.271 1.00 77.94 69 GLY A C 1
ATOM 555 O O . GLY A 1 69 ? -16.598 3.374 24.092 1.00 77.94 69 GLY A O 1
ATOM 556 N N . ARG A 1 70 ? -16.478 4.043 21.956 1.00 78.31 70 ARG A N 1
ATOM 557 C CA . ARG A 1 70 ? -16.467 2.703 21.328 1.00 78.31 70 ARG A CA 1
ATOM 558 C C . ARG A 1 70 ? -15.140 2.374 20.636 1.00 78.31 70 ARG A C 1
ATOM 560 O O . ARG A 1 70 ? -15.108 1.563 19.714 1.00 78.31 70 ARG A O 1
ATOM 567 N N . ALA A 1 71 ? -14.056 3.036 21.035 1.00 73.25 71 ALA A N 1
ATOM 568 C CA . ALA A 1 71 ? -12.748 2.867 20.410 1.00 73.25 71 ALA A CA 1
ATOM 569 C C . ALA A 1 71 ? -12.217 1.435 20.582 1.00 73.25 71 ALA A C 1
ATOM 571 O O . ALA A 1 71 ? -12.142 0.912 21.696 1.00 73.25 71 ALA A O 1
ATOM 572 N N . VAL A 1 72 ? -11.799 0.819 19.475 1.00 72.50 72 VAL A N 1
ATOM 573 C CA . VAL A 1 72 ? -11.155 -0.498 19.472 1.00 72.50 72 VAL A CA 1
ATOM 574 C C . VAL A 1 72 ? -9.650 -0.291 19.377 1.00 72.50 72 VAL A C 1
ATOM 576 O O . VAL A 1 72 ? -9.127 0.077 18.331 1.00 72.50 72 VAL A O 1
ATOM 579 N N . ARG A 1 73 ? -8.935 -0.542 20.476 1.00 75.94 73 ARG A N 1
ATO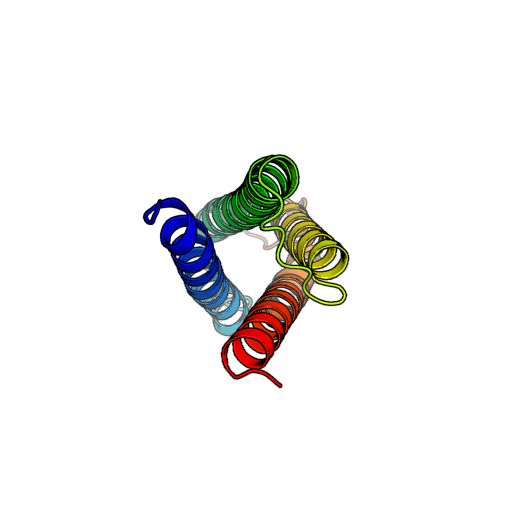M 580 C CA . ARG A 1 73 ? -7.470 -0.463 20.492 1.00 75.94 73 ARG A CA 1
ATOM 581 C C . ARG A 1 73 ? -6.871 -1.791 20.047 1.00 75.94 73 ARG A C 1
ATOM 583 O O . ARG A 1 73 ? -6.954 -2.785 20.767 1.00 75.94 73 ARG A O 1
ATOM 590 N N . LEU A 1 74 ? -6.259 -1.788 18.869 1.00 78.94 74 LEU A N 1
ATOM 591 C CA . LEU A 1 74 ? -5.452 -2.893 18.359 1.00 78.94 74 LEU A CA 1
ATOM 592 C C . LEU A 1 74 ? -3.970 -2.609 18.634 1.00 78.94 74 LEU A C 1
ATOM 594 O O . LEU A 1 74 ? -3.472 -1.518 18.342 1.00 78.94 74 LEU A O 1
ATOM 598 N N . LEU A 1 75 ? -3.260 -3.585 19.206 1.00 77.88 75 LEU A N 1
ATOM 599 C CA . LEU A 1 75 ? -1.846 -3.441 19.553 1.00 77.88 75 LEU A CA 1
ATOM 600 C C . LEU A 1 75 ? -1.013 -3.135 18.302 1.00 77.88 75 LEU A C 1
ATOM 602 O O . LEU A 1 75 ? -1.120 -3.832 17.295 1.00 77.88 75 LEU A O 1
ATOM 606 N N . ALA A 1 76 ? -0.180 -2.094 18.383 1.00 83.56 76 ALA A N 1
ATOM 607 C CA . ALA A 1 76 ? 0.740 -1.663 17.327 1.00 83.56 76 ALA A CA 1
ATOM 608 C C . ALA A 1 76 ? 0.099 -1.401 15.944 1.00 83.56 76 ALA A C 1
ATOM 610 O O . ALA A 1 76 ? 0.821 -1.223 14.966 1.00 83.56 76 ALA A O 1
ATOM 611 N N . HIS A 1 77 ? -1.231 -1.312 15.842 1.00 88.06 77 HIS A N 1
ATOM 612 C CA . HIS A 1 77 ? -1.917 -1.230 14.551 1.00 88.06 77 HIS A CA 1
ATOM 613 C C . HIS A 1 77 ? -1.577 0.052 13.780 1.00 88.06 77 HIS A C 1
ATOM 615 O O . HIS A 1 77 ? -1.258 -0.009 12.598 1.00 88.06 77 HIS A O 1
ATOM 621 N N . LEU A 1 78 ? -1.544 1.205 14.457 1.00 90.75 78 LEU A N 1
ATOM 622 C CA . LEU A 1 78 ? -1.164 2.474 13.833 1.00 90.75 78 LEU A CA 1
ATOM 623 C C . LEU A 1 78 ? 0.310 2.492 13.363 1.00 90.75 78 LEU A C 1
ATOM 625 O O . LEU A 1 78 ? 0.538 2.795 12.191 1.00 90.75 78 LEU A O 1
ATOM 629 N N . PRO A 1 79 ? 1.314 2.128 14.192 1.00 93.12 79 PRO A N 1
ATOM 630 C CA . PRO A 1 79 ? 2.695 1.987 13.724 1.00 93.12 79 PRO A CA 1
ATOM 631 C C . PRO A 1 79 ? 2.851 1.043 12.525 1.00 93.12 79 PRO A C 1
ATOM 633 O O . PRO A 1 79 ? 3.570 1.369 11.580 1.00 93.12 79 PRO A O 1
ATOM 636 N N . LEU A 1 80 ? 2.154 -0.099 12.527 1.00 93.81 80 LEU A N 1
ATOM 637 C CA . LEU A 1 80 ? 2.168 -1.042 11.407 1.00 93.81 80 LEU A CA 1
ATOM 638 C C . LEU A 1 80 ? 1.528 -0.432 10.149 1.00 93.81 80 LEU A C 1
ATOM 640 O O . LEU A 1 80 ? 2.086 -0.553 9.060 1.00 93.81 80 LEU A O 1
ATOM 644 N N . ALA A 1 81 ? 0.417 0.294 10.274 1.00 93.81 81 ALA A N 1
ATOM 645 C CA . ALA A 1 81 ? -0.226 0.958 9.140 1.00 93.81 81 ALA A CA 1
ATOM 646 C C . ALA A 1 81 ? 0.675 2.039 8.516 1.00 93.81 81 ALA A C 1
ATOM 648 O O . ALA A 1 81 ? 0.783 2.136 7.288 1.00 93.81 81 ALA A O 1
ATOM 649 N N . ILE A 1 82 ? 1.380 2.808 9.352 1.00 96.31 82 ILE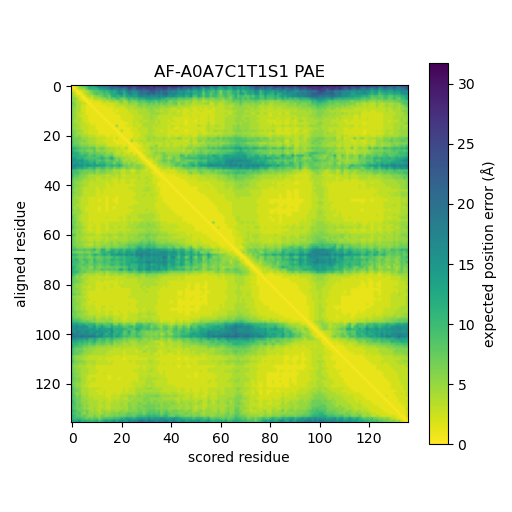 A N 1
ATOM 650 C CA . ILE A 1 82 ? 2.390 3.776 8.904 1.00 96.31 82 ILE A CA 1
ATOM 651 C C . ILE A 1 82 ? 3.524 3.049 8.174 1.00 96.31 82 ILE A C 1
ATOM 653 O O . ILE A 1 82 ? 3.861 3.424 7.051 1.00 96.31 82 ILE A O 1
ATOM 657 N N . ALA A 1 83 ? 4.072 1.977 8.756 1.00 97.00 83 ALA A N 1
ATOM 658 C CA . ALA A 1 83 ? 5.144 1.198 8.138 1.00 97.00 83 ALA A CA 1
ATOM 659 C C . ALA A 1 83 ? 4.733 0.617 6.773 1.00 97.00 83 ALA A C 1
ATOM 661 O O . ALA A 1 83 ? 5.475 0.754 5.799 1.00 97.00 83 ALA A O 1
ATOM 662 N N . ALA A 1 84 ? 3.532 0.039 6.664 1.00 96.75 84 ALA A N 1
ATOM 663 C CA . ALA A 1 84 ? 3.001 -0.481 5.403 1.00 96.75 84 ALA A CA 1
ATOM 664 C C . ALA A 1 84 ? 2.895 0.608 4.322 1.00 96.75 84 ALA A C 1
ATOM 666 O O . ALA A 1 84 ? 3.251 0.357 3.167 1.00 96.75 84 ALA A O 1
ATOM 667 N N . THR A 1 85 ? 2.453 1.810 4.708 1.00 97.38 85 THR A N 1
ATOM 668 C CA . THR A 1 85 ? 2.315 2.974 3.817 1.00 97.38 85 THR A CA 1
ATOM 669 C C . THR A 1 85 ? 3.677 3.501 3.369 1.00 97.38 85 THR A C 1
ATOM 671 O O . THR A 1 85 ? 3.875 3.773 2.185 1.00 97.38 85 THR A O 1
ATOM 674 N N . VAL A 1 86 ? 4.649 3.593 4.283 1.00 98.19 86 VAL A N 1
ATOM 675 C CA . VAL A 1 86 ? 6.031 3.989 3.961 1.00 98.19 86 VAL A CA 1
ATOM 676 C C . VAL A 1 86 ? 6.667 2.989 2.997 1.00 98.19 86 VAL A C 1
ATOM 678 O O . VAL A 1 86 ? 7.276 3.393 2.010 1.00 98.19 86 VAL A O 1
ATOM 681 N N . LEU A 1 87 ? 6.486 1.686 3.220 1.00 98.06 87 LEU A N 1
ATOM 682 C CA . LEU A 1 87 ? 6.982 0.652 2.310 1.00 98.06 87 LEU A CA 1
ATOM 683 C C . LEU A 1 87 ? 6.334 0.752 0.921 1.00 98.06 87 LEU A C 1
ATOM 685 O O . LEU A 1 87 ? 7.033 0.656 -0.087 1.00 98.06 87 LEU A O 1
ATOM 689 N N . ALA A 1 88 ? 5.026 1.012 0.845 1.00 97.06 88 ALA A N 1
ATOM 690 C CA . ALA A 1 88 ? 4.340 1.235 -0.428 1.00 97.06 88 ALA A CA 1
ATOM 691 C C . ALA A 1 88 ? 4.835 2.504 -1.148 1.00 97.06 88 ALA A C 1
ATOM 693 O O . ALA A 1 88 ? 5.023 2.486 -2.367 1.00 97.06 88 ALA A O 1
ATOM 694 N N . LEU A 1 89 ? 5.117 3.581 -0.405 1.00 97.50 89 LEU A N 1
ATOM 695 C CA . LEU A 1 89 ? 5.736 4.795 -0.941 1.00 97.50 89 LEU A CA 1
ATOM 696 C C . LEU A 1 89 ? 7.135 4.509 -1.496 1.00 97.50 89 LEU A C 1
ATOM 698 O O . LEU A 1 89 ? 7.436 4.909 -2.618 1.00 97.50 89 LEU A O 1
ATOM 702 N N . LEU A 1 90 ? 7.980 3.793 -0.751 1.00 97.44 90 LEU A N 1
ATOM 703 C CA . LEU A 1 90 ? 9.313 3.403 -1.216 1.00 97.44 90 LEU A CA 1
ATOM 704 C C . LEU A 1 90 ? 9.230 2.548 -2.485 1.00 97.44 90 LEU A C 1
ATOM 706 O O . LEU A 1 90 ? 9.973 2.804 -3.433 1.00 97.44 90 LEU A O 1
ATOM 710 N N . ALA A 1 91 ? 8.288 1.599 -2.544 1.00 95.56 91 ALA A N 1
ATOM 711 C CA . ALA A 1 91 ? 8.018 0.814 -3.746 1.00 95.56 91 ALA A CA 1
ATOM 712 C C . ALA A 1 91 ? 7.644 1.723 -4.932 1.00 95.56 91 ALA A C 1
ATOM 714 O O . ALA A 1 91 ? 8.190 1.568 -6.026 1.00 95.56 91 ALA A O 1
ATOM 715 N N . ALA A 1 92 ? 6.771 2.712 -4.719 1.00 94.88 92 ALA A N 1
ATOM 716 C CA . ALA A 1 92 ? 6.431 3.691 -5.745 1.00 94.88 92 ALA A CA 1
ATOM 717 C C . ALA A 1 92 ? 7.671 4.480 -6.187 1.00 94.88 92 ALA A C 1
ATOM 719 O O . ALA A 1 92 ? 7.996 4.472 -7.372 1.00 94.88 92 ALA A O 1
ATOM 720 N N . LEU A 1 93 ? 8.429 5.075 -5.264 1.00 94.69 93 LEU A N 1
ATOM 721 C CA . LEU A 1 93 ? 9.617 5.874 -5.582 1.00 94.69 93 LEU A CA 1
ATOM 722 C C . LEU A 1 93 ? 10.637 5.100 -6.428 1.00 94.69 93 LEU A C 1
ATOM 724 O O . LEU A 1 93 ? 11.109 5.623 -7.440 1.00 94.69 93 LEU A O 1
ATOM 728 N N . VAL A 1 94 ? 10.925 3.837 -6.095 1.00 93.88 94 VAL A N 1
ATOM 729 C CA . VAL A 1 94 ? 11.889 3.048 -6.881 1.00 93.88 94 VAL A CA 1
ATOM 730 C C . VAL A 1 94 ? 11.398 2.701 -8.289 1.00 93.88 94 VAL A C 1
ATOM 732 O O . VAL A 1 94 ? 12.235 2.490 -9.171 1.00 93.88 94 VAL A O 1
ATOM 735 N N . THR A 1 95 ? 10.079 2.697 -8.539 1.00 90.75 95 THR A N 1
ATOM 736 C CA . THR A 1 95 ? 9.506 2.500 -9.891 1.00 90.75 95 THR A CA 1
ATOM 737 C C . THR A 1 95 ? 9.638 3.721 -10.800 1.00 90.75 95 THR A C 1
ATOM 739 O O . THR A 1 95 ? 9.631 3.584 -12.030 1.00 90.75 95 THR A O 1
ATOM 742 N N . TYR A 1 96 ? 9.811 4.909 -10.217 1.00 89.12 96 TYR A N 1
ATOM 743 C CA . TYR A 1 96 ? 10.059 6.165 -10.932 1.00 89.12 96 TYR A CA 1
ATOM 744 C C . TYR A 1 96 ? 11.554 6.515 -11.033 1.00 89.12 96 TYR A C 1
ATOM 746 O O . TYR A 1 96 ? 11.899 7.627 -11.429 1.00 89.12 96 TYR A O 1
ATOM 754 N N . GLY A 1 97 ? 12.449 5.570 -10.723 1.00 83.94 97 GLY A N 1
ATOM 755 C CA . GLY A 1 97 ? 13.891 5.748 -10.889 1.00 83.94 97 GLY A CA 1
ATOM 756 C C . GLY A 1 97 ? 14.293 6.126 -12.323 1.00 83.94 97 GLY A C 1
ATOM 757 O O . GLY A 1 97 ? 13.609 5.791 -13.295 1.00 83.94 97 GLY A O 1
ATOM 758 N N . LYS A 1 98 ? 15.425 6.829 -12.451 1.00 78.12 98 LYS A N 1
ATOM 759 C CA . LYS A 1 98 ? 16.007 7.201 -13.748 1.00 78.12 98 LYS A CA 1
ATOM 760 C C . LYS A 1 98 ? 16.573 5.959 -14.446 1.00 78.12 98 LYS A C 1
ATOM 762 O O . LYS A 1 98 ? 17.274 5.169 -13.821 1.00 78.12 98 LYS A O 1
ATOM 767 N N . ALA A 1 99 ? 16.297 5.826 -15.738 1.00 78.81 99 ALA A N 1
ATOM 768 C CA . ALA A 1 99 ? 16.882 4.824 -16.624 1.00 78.81 99 ALA A CA 1
ATOM 769 C C . ALA A 1 99 ? 17.003 5.398 -18.037 1.00 78.81 99 ALA A C 1
ATOM 771 O O . ALA A 1 99 ? 16.335 6.388 -18.363 1.00 78.81 99 ALA A O 1
ATOM 772 N N . ARG A 1 100 ? 17.847 4.784 -18.869 1.00 81.62 100 ARG A N 1
ATOM 773 C CA . ARG A 1 100 ? 17.887 5.095 -20.300 1.00 81.62 100 ARG A CA 1
ATOM 774 C C . ARG A 1 100 ? 16.607 4.577 -20.976 1.00 81.62 100 ARG A C 1
ATOM 776 O O . ARG A 1 100 ? 15.981 3.649 -20.461 1.00 81.62 100 ARG A O 1
ATOM 783 N N . PRO A 1 101 ? 16.180 5.165 -22.106 1.00 73.62 101 PRO A N 1
ATOM 784 C CA . PRO A 1 101 ? 15.068 4.622 -22.881 1.00 73.62 101 PRO A CA 1
ATOM 785 C C . PRO A 1 101 ? 15.310 3.142 -23.213 1.00 73.62 101 PRO A C 1
ATOM 787 O O . PRO A 1 101 ? 16.372 2.798 -23.717 1.00 73.62 101 PRO A O 1
ATOM 790 N 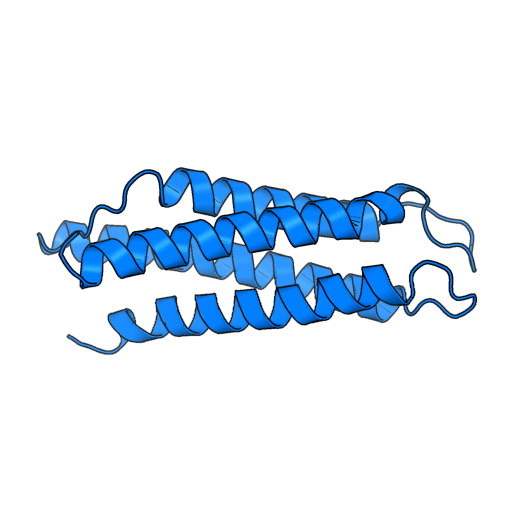N . GLY A 1 102 ? 14.339 2.278 -22.909 1.00 72.06 102 GLY A N 1
ATOM 791 C CA . GLY A 1 102 ? 14.447 0.827 -23.119 1.00 72.06 102 GLY A CA 1
ATOM 792 C C . GLY A 1 102 ? 15.085 0.042 -21.967 1.00 72.06 102 GLY A C 1
ATOM 793 O O . GLY A 1 102 ? 15.027 -1.180 -21.980 1.00 72.06 102 GLY A O 1
ATOM 794 N N . GLU A 1 103 ? 15.628 0.707 -20.943 1.00 81.50 103 GLU A N 1
ATOM 795 C CA . GLU A 1 103 ? 16.202 0.041 -19.770 1.00 81.50 103 GLU A CA 1
ATOM 796 C C . GLU A 1 103 ? 15.276 0.129 -18.551 1.00 81.50 103 GLU A C 1
ATOM 798 O O . GLU A 1 103 ? 14.576 1.121 -18.312 1.00 81.50 103 GLU A O 1
ATOM 803 N N . VAL A 1 104 ? 15.307 -0.917 -17.727 1.00 84.75 104 VAL A N 1
ATOM 804 C CA . VAL A 1 104 ? 14.656 -0.924 -16.418 1.00 84.75 104 VAL A CA 1
ATOM 805 C C . VAL A 1 104 ? 15.564 -0.213 -15.403 1.00 84.75 104 VAL A C 1
ATOM 807 O O . VAL A 1 104 ? 16.760 -0.504 -15.355 1.00 84.75 104 VAL A O 1
ATOM 810 N N . PRO A 1 105 ? 15.043 0.694 -14.552 1.00 87.25 105 PRO A N 1
ATOM 811 C CA . PRO A 1 105 ? 15.858 1.335 -13.525 1.00 87.25 105 PRO A CA 1
ATOM 812 C C . PRO A 1 105 ? 16.491 0.301 -12.580 1.00 87.25 105 PRO A C 1
ATOM 814 O O . PRO A 1 105 ? 15.774 -0.565 -12.075 1.00 87.25 105 PRO A O 1
ATOM 817 N N . PRO A 1 106 ? 17.788 0.412 -12.233 1.00 89.56 106 PRO A N 1
ATOM 818 C CA . PRO A 1 106 ? 18.443 -0.540 -11.331 1.00 89.56 106 PRO A CA 1
ATOM 819 C C . PRO A 1 106 ? 17.838 -0.527 -9.920 1.00 89.56 106 PRO A C 1
ATOM 821 O O . PRO A 1 106 ? 17.901 -1.524 -9.203 1.00 89.56 106 PRO A O 1
ATOM 824 N N . SER A 1 107 ? 17.199 0.578 -9.522 1.00 92.06 107 SER A N 1
ATOM 825 C CA . SER A 1 107 ? 16.429 0.677 -8.278 1.00 92.06 107 SER A CA 1
ATOM 826 C C . SER A 1 107 ? 15.231 -0.274 -8.239 1.00 92.06 107 SER A C 1
ATOM 828 O O . SER A 1 107 ? 14.796 -0.647 -7.149 1.00 92.06 107 SER A O 1
ATOM 830 N N . LEU A 1 108 ? 14.710 -0.700 -9.395 1.00 91.62 108 LEU A N 1
ATOM 831 C CA . LEU A 1 108 ? 13.508 -1.524 -9.474 1.00 91.62 108 LEU A CA 1
ATOM 832 C C . LEU A 1 108 ? 13.693 -2.914 -8.854 1.00 91.62 108 LEU A C 1
ATOM 834 O O . LEU A 1 108 ? 12.720 -3.508 -8.403 1.00 91.62 108 LEU A O 1
ATOM 838 N N . ARG A 1 109 ? 14.935 -3.393 -8.709 1.00 90.50 109 ARG A N 1
ATOM 839 C CA . ARG A 1 109 ? 15.245 -4.638 -7.983 1.00 90.50 109 ARG A CA 1
ATOM 840 C C . ARG A 1 109 ? 14.754 -4.651 -6.531 1.00 90.50 109 ARG A C 1
ATOM 842 O O . ARG A 1 109 ? 14.542 -5.717 -5.970 1.00 90.50 109 ARG A O 1
ATOM 849 N N . TRP A 1 110 ? 14.569 -3.475 -5.926 1.00 93.38 110 TRP A N 1
ATOM 850 C CA . TRP A 1 110 ? 14.072 -3.329 -4.556 1.00 93.38 110 TRP A CA 1
ATOM 851 C C . TRP A 1 110 ? 12.543 -3.294 -4.468 1.00 93.38 110 TRP A C 1
ATOM 853 O O . TRP A 1 110 ? 11.986 -3.477 -3.388 1.00 93.38 110 TRP A O 1
ATOM 863 N N . HIS A 1 111 ? 11.848 -3.077 -5.590 1.00 94.56 111 HIS A N 1
ATOM 864 C CA . HIS A 1 111 ? 10.386 -2.997 -5.622 1.00 94.56 111 HIS A CA 1
ATOM 865 C C . HIS A 1 111 ? 9.695 -4.255 -5.068 1.00 94.56 111 HIS A C 1
ATOM 867 O O . HIS A 1 111 ? 8.791 -4.086 -4.241 1.00 94.56 111 HIS A O 1
ATOM 873 N N . PRO A 1 112 ? 10.113 -5.495 -5.411 1.00 92.94 112 PRO A N 1
ATOM 874 C CA . PRO A 1 112 ? 9.521 -6.694 -4.826 1.00 92.94 112 PRO A CA 1
ATOM 875 C C . PRO A 1 112 ? 9.685 -6.740 -3.308 1.00 92.94 112 PRO A C 1
ATOM 877 O O . PRO A 1 112 ? 8.728 -7.047 -2.607 1.00 92.94 112 PRO A O 1
ATOM 880 N N . LEU A 1 113 ? 10.867 -6.376 -2.797 1.00 94.56 113 LEU A N 1
ATOM 881 C CA . LEU A 1 113 ? 11.161 -6.391 -1.365 1.00 94.56 113 LEU A CA 1
ATOM 882 C C . LEU A 1 113 ? 10.226 -5.451 -0.598 1.00 94.56 113 LEU A C 1
ATOM 884 O O . LEU A 1 113 ? 9.592 -5.869 0.368 1.00 94.56 113 LEU A O 1
ATOM 888 N N . PHE A 1 114 ? 10.093 -4.202 -1.053 1.00 96.50 114 PHE A N 1
ATOM 889 C CA . PHE A 1 114 ? 9.201 -3.230 -0.417 1.00 96.50 114 PHE A CA 1
ATOM 890 C C . PHE A 1 114 ? 7.729 -3.638 -0.517 1.00 96.50 114 PHE A C 1
ATOM 892 O O . PHE A 1 114 ? 6.991 -3.516 0.460 1.00 96.50 114 PHE A O 1
ATOM 899 N N . THR A 1 115 ? 7.310 -4.172 -1.668 1.00 95.06 115 THR A N 1
ATOM 900 C CA . THR A 1 115 ? 5.932 -4.644 -1.868 1.00 95.06 115 THR A CA 1
ATOM 901 C C . THR A 1 115 ? 5.605 -5.818 -0.940 1.00 95.06 115 THR A C 1
ATOM 903 O O . THR A 1 115 ? 4.596 -5.781 -0.241 1.00 95.06 115 THR A O 1
ATOM 906 N N . VAL A 1 116 ? 6.475 -6.831 -0.871 1.00 94.75 116 VAL A N 1
ATOM 907 C CA . VAL A 1 116 ? 6.290 -8.016 -0.015 1.00 94.75 116 VAL A CA 1
ATOM 908 C C . VAL A 1 116 ? 6.328 -7.643 1.464 1.00 94.75 116 VAL A C 1
ATOM 910 O O . VAL A 1 116 ? 5.473 -8.093 2.223 1.00 94.75 116 VAL A O 1
ATOM 913 N N . ALA A 1 117 ? 7.261 -6.784 1.878 1.00 96.38 117 ALA A N 1
ATOM 914 C CA . ALA A 1 117 ? 7.312 -6.296 3.253 1.00 96.38 117 ALA A CA 1
ATOM 915 C C . ALA A 1 117 ? 6.027 -5.533 3.626 1.00 96.38 117 ALA A C 1
ATOM 917 O O . ALA A 1 117 ? 5.467 -5.759 4.695 1.00 96.38 117 ALA A O 1
ATOM 918 N N . SER A 1 118 ? 5.514 -4.681 2.728 1.00 96.75 118 SER A N 1
ATOM 919 C CA . SER A 1 118 ? 4.243 -3.968 2.923 1.00 96.75 118 SER A CA 1
ATOM 920 C C . SER A 1 118 ? 3.072 -4.947 3.100 1.00 96.75 118 SER A C 1
ATOM 922 O O . SER A 1 118 ? 2.307 -4.824 4.057 1.00 96.75 118 SER A O 1
ATOM 924 N N . LEU A 1 119 ? 2.981 -5.974 2.247 1.00 95.94 119 LEU A N 1
ATOM 925 C CA . LEU A 1 119 ? 1.964 -7.028 2.348 1.00 95.94 119 LEU A CA 1
ATOM 926 C C . LEU A 1 119 ? 2.062 -7.823 3.653 1.00 95.94 119 LEU A C 1
ATOM 928 O O . LEU A 1 119 ? 1.034 -8.095 4.270 1.00 95.94 119 LEU A O 1
ATOM 932 N N . ALA A 1 120 ? 3.274 -8.164 4.093 1.00 95.50 120 ALA A N 1
ATOM 933 C CA . ALA A 1 120 ? 3.492 -8.860 5.358 1.00 95.50 120 ALA A CA 1
ATOM 934 C C . ALA A 1 120 ? 2.981 -8.028 6.542 1.00 95.50 120 ALA A C 1
ATOM 936 O O . ALA A 1 120 ? 2.284 -8.551 7.406 1.00 95.50 120 ALA A O 1
ATOM 937 N N . VAL A 1 121 ? 3.246 -6.718 6.550 1.00 95.56 121 VAL A N 1
ATOM 938 C CA . VAL A 1 121 ? 2.746 -5.808 7.592 1.00 95.56 121 VAL A CA 1
ATOM 939 C C . VAL A 1 121 ? 1.215 -5.704 7.566 1.00 95.56 121 VAL A C 1
ATOM 941 O O . VAL A 1 121 ? 0.584 -5.768 8.622 1.00 95.56 121 VAL A O 1
ATOM 944 N N . ILE A 1 122 ? 0.600 -5.606 6.380 1.00 94.25 122 ILE A N 1
ATOM 945 C CA . ILE A 1 122 ? -0.868 -5.618 6.229 1.00 94.25 122 ILE A CA 1
ATOM 946 C C . ILE A 1 122 ? -1.462 -6.930 6.755 1.00 94.25 122 ILE A C 1
ATOM 948 O O . ILE A 1 122 ? -2.453 -6.907 7.485 1.00 94.25 122 ILE A O 1
ATOM 952 N N . MET A 1 123 ? -0.841 -8.067 6.440 1.00 93.44 123 MET A N 1
ATOM 953 C CA . MET A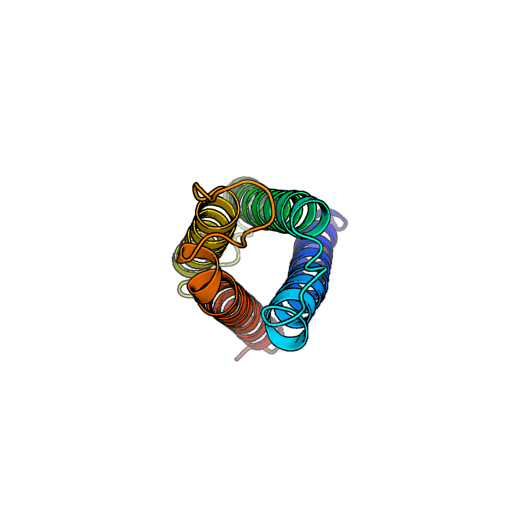 1 123 ? -1.278 -9.379 6.916 1.00 93.44 123 MET A CA 1
ATOM 954 C C . MET A 1 123 ? -1.160 -9.498 8.440 1.00 93.44 123 MET A C 1
ATOM 956 O O . MET A 1 123 ? -2.095 -9.975 9.079 1.00 93.44 123 MET A O 1
ATOM 960 N N . THR A 1 124 ? -0.072 -9.001 9.037 1.00 92.88 124 THR A N 1
ATOM 961 C CA . THR A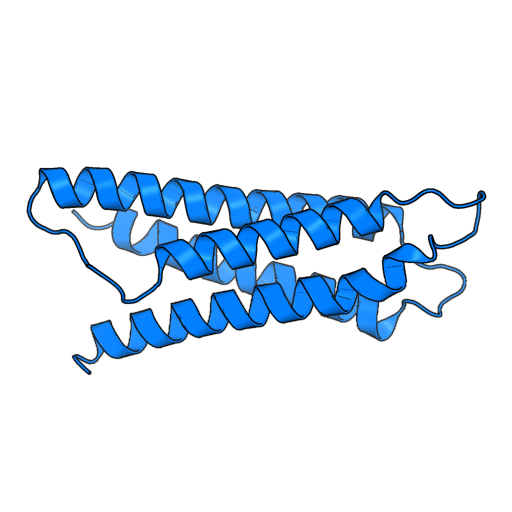 1 124 ? 0.097 -8.941 10.498 1.00 92.88 124 THR A CA 1
ATOM 962 C C . THR A 1 124 ? -1.014 -8.126 11.155 1.00 92.88 124 THR A C 1
ATOM 964 O O . THR A 1 124 ? -1.579 -8.563 12.154 1.00 92.88 124 THR A O 1
ATOM 967 N N . MET A 1 125 ? -1.381 -6.974 10.585 1.00 91.44 125 MET A N 1
ATOM 968 C CA . MET A 1 125 ? -2.511 -6.178 11.078 1.00 91.44 125 MET A CA 1
ATOM 969 C C . MET A 1 125 ? -3.853 -6.906 10.946 1.00 91.44 125 MET A C 1
ATOM 971 O O . MET A 1 125 ? -4.677 -6.838 11.855 1.00 91.44 125 MET A O 1
ATOM 975 N N . GLY A 1 126 ? -4.078 -7.605 9.830 1.00 88.12 126 GLY A N 1
ATOM 976 C CA . GLY A 1 126 ? -5.272 -8.431 9.642 1.00 88.12 126 GLY A CA 1
ATOM 977 C C . GLY A 1 126 ? -5.351 -9.558 10.673 1.00 88.12 126 GLY A C 1
ATOM 978 O O . GLY A 1 126 ? -6.403 -9.783 11.267 1.00 88.12 126 GLY A O 1
ATOM 979 N N . PHE A 1 127 ? -4.225 -10.214 10.951 1.00 88.75 127 PHE A N 1
ATOM 980 C CA . PHE A 1 127 ? -4.125 -11.260 11.963 1.00 88.75 127 PHE A CA 1
ATOM 981 C C . PHE A 1 127 ? -4.392 -10.728 13.378 1.00 88.75 127 PHE A C 1
ATOM 983 O O . PHE A 1 127 ? -5.204 -11.308 14.095 1.00 88.75 127 PHE A O 1
ATOM 990 N N . THR A 1 128 ? -3.791 -9.601 13.777 1.00 87.50 128 THR A N 1
ATOM 991 C CA . THR A 1 128 ? -4.043 -9.016 15.108 1.00 87.50 128 THR A CA 1
ATOM 992 C C . THR A 1 128 ? -5.485 -8.535 15.271 1.00 87.50 128 THR A C 1
ATOM 994 O O . THR A 1 128 ? -6.053 -8.668 16.355 1.00 87.50 128 THR A O 1
ATOM 997 N N . ALA A 1 129 ? -6.111 -8.034 14.202 1.00 84.19 129 ALA A N 1
ATOM 998 C CA . ALA A 1 129 ? -7.535 -7.711 14.202 1.00 84.19 129 ALA A CA 1
ATOM 999 C C . ALA A 1 129 ? -8.409 -8.966 14.374 1.00 84.19 129 ALA A C 1
ATOM 1001 O O . ALA A 1 129 ? -9.354 -8.944 15.161 1.00 84.19 129 ALA A O 1
ATOM 1002 N N . LEU A 1 130 ? -8.079 -10.068 13.688 1.00 84.88 130 LEU A N 1
ATOM 1003 C CA . LEU A 1 130 ? -8.793 -11.341 13.824 1.00 84.88 130 LEU A CA 1
ATOM 1004 C C . LEU A 1 130 ? -8.686 -11.916 15.237 1.00 84.88 130 LEU A C 1
ATOM 1006 O O . LEU A 1 130 ? -9.712 -12.288 15.799 1.00 84.88 130 LEU A O 1
ATOM 1010 N N . LEU A 1 131 ? -7.488 -11.941 15.831 1.00 86.06 131 LEU A N 1
ATOM 1011 C CA . LEU A 1 131 ? -7.305 -12.389 17.218 1.00 86.06 131 LEU A CA 1
ATOM 1012 C C . LEU A 1 131 ? -8.237 -11.631 18.169 1.00 86.06 131 LEU A C 1
ATOM 1014 O O . LEU A 1 131 ? -8.994 -12.248 18.920 1.00 86.06 131 LEU A O 1
ATOM 1018 N N . LYS A 1 132 ? -8.299 -10.302 18.015 1.00 82.31 132 LYS A N 1
ATOM 1019 C CA . LYS A 1 132 ? -9.185 -9.459 18.819 1.00 82.31 132 LYS A CA 1
ATOM 1020 C C . LYS A 1 132 ? -10.664 -9.810 18.643 1.00 82.31 132 LYS A C 1
ATOM 1022 O O . LYS A 1 132 ? -11.404 -9.786 19.625 1.00 82.31 132 LYS A O 1
ATOM 1027 N N . VAL A 1 133 ? -11.098 -10.122 17.420 1.00 81.19 133 VAL A N 1
ATOM 1028 C CA . VAL A 1 133 ? -12.475 -10.565 17.130 1.00 81.19 133 VAL A CA 1
ATOM 1029 C C . VAL A 1 133 ? -12.776 -11.914 17.786 1.00 81.19 133 VAL A C 1
ATOM 1031 O O . VAL A 1 133 ? -13.878 -12.102 18.295 1.00 81.19 133 VAL A O 1
ATOM 1034 N N . PHE A 1 134 ? -11.803 -12.825 17.834 1.00 84.31 134 PHE A N 1
ATOM 1035 C CA . PHE A 1 134 ? -11.932 -14.118 18.514 1.00 84.31 134 PHE A CA 1
ATOM 1036 C C . PHE A 1 134 ? -11.777 -14.041 20.042 1.00 84.31 134 PHE A C 1
ATOM 1038 O O . PHE A 1 134 ? -11.912 -15.060 20.714 1.00 84.31 134 PHE A O 1
ATOM 1045 N N . GLY A 1 135 ? -11.535 -12.852 20.605 1.00 78.62 135 GLY A N 1
ATOM 1046 C CA . GLY A 1 135 ? -11.395 -12.655 22.049 1.00 78.62 135 GLY A CA 1
ATOM 1047 C C . GLY A 1 135 ? -10.060 -13.136 22.625 1.00 78.62 135 GLY A C 1
ATOM 1048 O O . GLY A 1 135 ? -9.975 -13.333 23.836 1.00 78.62 135 GLY A O 1
ATOM 1049 N N . ILE A 1 136 ? -9.049 -13.317 21.768 1.00 68.31 136 ILE A N 1
ATOM 1050 C CA . ILE A 1 136 ? -7.666 -13.682 22.113 1.00 68.31 136 ILE A CA 1
ATOM 1051 C C . ILE A 1 136 ? -6.807 -12.413 22.089 1.00 68.31 136 ILE A C 1
ATOM 1053 O O . ILE A 1 136 ? -6.039 -12.206 23.051 1.00 68.31 136 ILE A O 1
#

Organism: NCBI:txid2052148